Protein AF-A0AA39NUE6-F1 (afdb_monomer_lite)

Radius of gyration: 13.5 Å; chains: 1; bounding box: 31×27×40 Å

Organism: NCBI:txid153914

Secondary structure (DSSP, 8-state):
-----S-EEE-------S-PPEEEEPTTPPPPTTEEEEEEETTEEEEEESS---HHHHHHHHHHHHHHHPEEE-HHHHHHHS---

Sequence (85 aa):
MVHRFGAMVLSCRSFLEKDTVLYHLPEGTKLPSDLVCLHEHTHHYSIHCAVPMMLHELNTRITEFCHKYGEAMTNEEFEERYPFV

Foldseek 3Di:
DDDFDDWDWDWPPDDPDQDTKTWTAHTPQDQPPQWDWDDDDDNDIDIDGPDDDDPVVVVVSVVCSRVVGTDIDHPVRVCVVDPPD

InterPro domains:
  IPR041018 Tse2 ADP-ribosyltransferase toxin [PF18648] (14-78)

Structure (mmCIF, N/CA/C/O backbone):
data_AF-A0AA39NUE6-F1
#
_entry.id   AF-A0AA39NUE6-F1
#
loop_
_atom_site.group_PDB
_atom_site.id
_atom_site.type_symbol
_atom_site.label_atom_id
_atom_site.label_alt_id
_atom_site.label_comp_id
_atom_site.label_asym_id
_atom_site.label_entity_id
_atom_site.label_seq_id
_atom_site.pdbx_PDB_ins_code
_atom_site.Cartn_x
_atom_site.Cartn_y
_atom_site.Cartn_z
_atom_site.occupancy
_atom_site.B_iso_or_equiv
_atom_site.auth_seq_id
_atom_site.auth_comp_id
_atom_site.auth_asym_id
_atom_site.auth_atom_id
_atom_site.pdbx_PDB_model_num
ATOM 1 N N . MET A 1 1 ? -20.265 -9.670 -4.134 1.00 30.77 1 MET A N 1
ATOM 2 C CA . MET A 1 1 ? -19.705 -9.584 -5.497 1.00 30.77 1 MET A CA 1
ATOM 3 C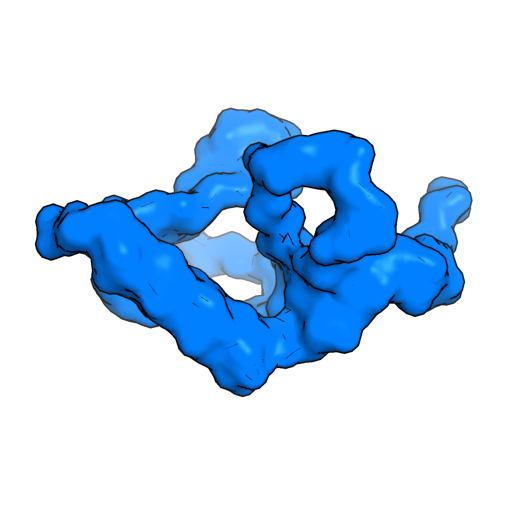 C . MET A 1 1 ? -18.204 -9.433 -5.329 1.00 30.77 1 MET A C 1
ATOM 5 O O . MET A 1 1 ? -17.780 -8.454 -4.736 1.00 30.77 1 MET A O 1
ATOM 9 N N . VAL A 1 2 ? -17.424 -10.466 -5.652 1.00 29.92 2 VAL A N 1
ATOM 10 C CA . VAL A 1 2 ? -15.972 -10.475 -5.409 1.00 29.92 2 VAL A CA 1
ATOM 11 C C . VAL A 1 2 ? -15.324 -9.873 -6.650 1.00 29.92 2 VAL A C 1
ATOM 13 O O . VAL A 1 2 ? -15.295 -10.522 -7.693 1.00 29.92 2 VAL A O 1
ATOM 16 N N . HIS A 1 3 ? -14.914 -8.608 -6.579 1.00 34.34 3 HIS A N 1
ATOM 17 C CA . HIS A 1 3 ? -14.192 -7.985 -7.682 1.00 34.34 3 HIS A CA 1
ATOM 18 C C . HIS A 1 3 ? -12.816 -8.649 -7.797 1.00 34.34 3 HIS A C 1
ATOM 20 O O . HIS A 1 3 ? -12.036 -8.671 -6.848 1.00 34.34 3 HIS A O 1
ATOM 26 N N . ARG A 1 4 ? -12.581 -9.269 -8.954 1.00 29.91 4 ARG A N 1
ATOM 27 C CA . ARG A 1 4 ? -11.277 -9.751 -9.403 1.00 29.91 4 ARG A CA 1
ATOM 28 C C . ARG A 1 4 ? -10.472 -8.532 -9.844 1.00 29.91 4 ARG A C 1
ATOM 30 O O . ARG A 1 4 ? -10.917 -7.819 -10.740 1.00 29.91 4 ARG A O 1
ATOM 37 N N . PHE A 1 5 ? -9.365 -8.252 -9.166 1.00 41.06 5 PHE A N 1
ATOM 38 C CA . PHE A 1 5 ? -8.529 -7.083 -9.433 1.00 41.06 5 PHE A CA 1
ATOM 39 C C . PHE A 1 5 ? -7.257 -7.523 -10.148 1.00 41.06 5 PHE A C 1
ATOM 41 O O . PHE A 1 5 ? -6.364 -8.065 -9.507 1.00 41.06 5 PHE A O 1
ATOM 48 N N . GLY A 1 6 ? -7.157 -7.265 -11.452 1.00 36.12 6 GLY A N 1
ATOM 49 C CA . GLY A 1 6 ? -5.859 -7.264 -12.125 1.00 36.12 6 GLY A CA 1
ATOM 50 C C . GLY A 1 6 ? -5.016 -6.115 -11.567 1.00 36.12 6 GLY A C 1
ATOM 51 O O . GLY A 1 6 ? -5.522 -5.001 -11.498 1.00 36.12 6 GLY A O 1
ATOM 52 N N . ALA A 1 7 ? -3.799 -6.423 -11.108 1.00 38.66 7 ALA A N 1
ATOM 53 C CA . ALA A 1 7 ? -2.751 -5.512 -10.623 1.00 38.66 7 ALA A CA 1
ATOM 54 C C . ALA A 1 7 ? -3.241 -4.185 -9.997 1.00 38.66 7 ALA A C 1
ATOM 56 O O . ALA A 1 7 ? -3.467 -3.191 -10.686 1.00 38.66 7 ALA A O 1
ATOM 57 N N . MET A 1 8 ? -3.348 -4.137 -8.666 1.00 45.72 8 MET A N 1
ATOM 58 C CA . MET A 1 8 ? -3.638 -2.889 -7.953 1.00 45.72 8 MET A CA 1
ATOM 59 C C . MET A 1 8 ? -2.332 -2.129 -7.699 1.00 45.72 8 MET A C 1
ATOM 61 O O . MET A 1 8 ? -1.448 -2.631 -7.006 1.00 45.72 8 MET A O 1
ATOM 65 N N . VAL A 1 9 ? -2.219 -0.919 -8.252 1.00 50.97 9 VAL A N 1
ATOM 66 C CA . VAL A 1 9 ? -1.097 -0.004 -8.000 1.00 50.97 9 VAL A CA 1
ATOM 67 C C . VAL A 1 9 ? -1.506 0.961 -6.895 1.00 50.97 9 VAL A C 1
ATOM 69 O O . VAL A 1 9 ? -2.362 1.822 -7.104 1.00 50.97 9 VAL A O 1
ATOM 72 N N . LEU A 1 10 ? -0.901 0.830 -5.711 1.00 53.47 10 LEU A N 1
ATOM 73 C CA . LEU A 1 10 ? -1.068 1.829 -4.659 1.00 53.47 10 LEU A CA 1
ATOM 74 C C . LEU A 1 10 ? -0.031 2.937 -4.859 1.00 53.47 10 LEU A C 1
ATOM 76 O O . LEU A 1 10 ? 1.143 2.777 -4.538 1.00 53.47 10 LEU A O 1
ATOM 80 N N . SER A 1 11 ? -0.482 4.064 -5.400 1.00 46.41 11 SER A N 1
ATOM 81 C CA . SER A 1 11 ? 0.294 5.299 -5.470 1.00 46.41 11 SER A CA 1
ATOM 82 C C . SER A 1 11 ? -0.080 6.163 -4.266 1.00 46.41 11 SER A C 1
ATOM 84 O O . SER A 1 11 ? -1.168 6.740 -4.229 1.00 46.41 11 SER A O 1
ATOM 86 N N . CYS A 1 12 ? 0.804 6.266 -3.270 1.00 42.72 12 CYS A N 1
ATOM 87 C CA . CYS A 1 12 ? 0.706 7.326 -2.265 1.00 42.72 12 CYS A CA 1
ATOM 88 C C . CYS A 1 12 ? 1.017 8.662 -2.956 1.00 42.72 12 CYS A C 1
ATOM 90 O O . CYS A 1 12 ? 2.152 9.132 -2.949 1.00 42.72 12 CYS A O 1
ATOM 92 N N . ARG A 1 13 ? 0.010 9.258 -3.611 1.00 41.00 13 ARG A N 1
ATOM 93 C CA . ARG A 1 13 ? 0.108 10.589 -4.221 1.00 41.00 13 ARG A CA 1
ATOM 94 C C . ARG A 1 13 ? 0.160 11.655 -3.138 1.00 41.00 13 ARG A C 1
ATOM 96 O O . ARG A 1 13 ? -0.836 12.297 -2.820 1.00 41.00 13 ARG A O 1
ATOM 103 N N . SER A 1 14 ? 1.356 11.912 -2.652 1.00 36.84 14 SER A N 1
ATOM 104 C CA . SER A 1 14 ? 1.690 13.221 -2.124 1.00 36.84 14 SER A CA 1
ATOM 105 C C . SER A 1 14 ? 3.113 13.546 -2.551 1.00 36.84 14 SER A C 1
ATOM 107 O O . SER A 1 14 ? 4.060 12.958 -2.050 1.00 36.84 14 SER A O 1
ATOM 109 N N . PHE A 1 15 ? 3.183 14.519 -3.462 1.00 38.19 15 PHE A N 1
ATOM 110 C CA . PHE A 1 15 ? 4.349 15.224 -3.996 1.00 38.19 15 PHE A CA 1
ATOM 111 C C . PHE A 1 15 ? 5.057 14.610 -5.212 1.00 38.19 15 PHE A C 1
ATOM 113 O O . PHE A 1 15 ? 5.447 13.451 -5.248 1.00 38.19 15 PHE A O 1
ATOM 120 N N . LEU A 1 16 ? 5.183 15.465 -6.233 1.00 42.53 16 LEU A N 1
ATOM 121 C CA . LEU A 1 16 ? 5.954 15.339 -7.472 1.00 42.53 16 LEU A CA 1
ATOM 122 C C . LEU A 1 16 ? 7.461 15.246 -7.175 1.00 42.53 16 LEU A C 1
ATOM 124 O O . LEU A 1 16 ? 8.247 16.072 -7.634 1.00 42.53 16 LEU A O 1
ATOM 128 N N . GLU A 1 17 ? 7.869 14.288 -6.358 1.00 47.28 17 GLU A N 1
ATOM 129 C CA . GLU A 1 17 ? 9.264 14.089 -5.995 1.00 47.28 17 GLU A CA 1
ATOM 130 C C . GLU A 1 17 ? 9.750 12.766 -6.575 1.00 47.28 17 GLU A C 1
ATOM 132 O O . GLU A 1 17 ? 9.005 11.792 -6.69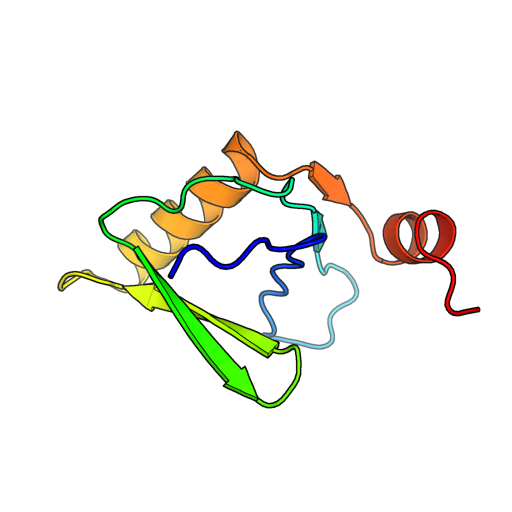1 1.00 47.28 17 GLU A O 1
ATOM 137 N N . LYS A 1 18 ? 11.014 12.766 -7.002 1.00 56.53 18 LYS A N 1
ATOM 138 C CA . LYS A 1 18 ? 11.687 11.706 -7.767 1.00 56.53 18 LYS A CA 1
ATOM 139 C C . LYS A 1 18 ? 11.737 10.335 -7.064 1.00 56.53 18 LYS A C 1
ATOM 141 O O . LYS A 1 18 ? 12.215 9.382 -7.666 1.00 56.53 18 LYS A O 1
ATOM 146 N N . ASP A 1 19 ? 11.174 10.221 -5.863 1.00 68.25 19 ASP A N 1
ATOM 147 C CA . ASP A 1 19 ? 11.298 9.086 -4.948 1.00 68.25 19 ASP A CA 1
ATOM 148 C C . ASP A 1 19 ? 9.940 8.408 -4.671 1.00 68.25 19 ASP A C 1
ATOM 150 O O . ASP A 1 19 ? 9.627 8.011 -3.549 1.00 68.25 19 ASP A O 1
ATOM 154 N N . THR A 1 20 ? 9.084 8.286 -5.691 1.00 78.62 20 THR A N 1
ATOM 155 C CA . THR A 1 20 ? 7.845 7.502 -5.563 1.00 78.62 20 THR A CA 1
ATOM 156 C C . THR A 1 20 ? 8.159 6.010 -5.650 1.00 78.62 20 THR A C 1
ATOM 158 O O . THR A 1 20 ? 8.654 5.541 -6.673 1.00 78.62 20 THR A O 1
ATOM 161 N N . VAL A 1 21 ? 7.812 5.256 -4.605 1.00 85.44 21 VAL A N 1
ATOM 162 C CA . VAL A 1 21 ? 7.828 3.787 -4.628 1.00 85.44 21 VAL A CA 1
ATOM 163 C C . VAL A 1 21 ? 6.459 3.286 -5.073 1.00 85.44 21 VAL A C 1
ATOM 165 O O . VAL A 1 21 ? 5.441 3.601 -4.451 1.00 85.44 21 VAL A O 1
ATOM 168 N N . LEU A 1 22 ? 6.432 2.497 -6.143 1.00 89.19 22 LEU A N 1
ATOM 169 C CA . LEU A 1 22 ? 5.242 1.794 -6.599 1.00 89.19 22 LEU A CA 1
ATOM 170 C C . LEU A 1 22 ? 5.190 0.423 -5.936 1.00 89.19 22 LEU A C 1
ATOM 172 O O . LEU A 1 22 ? 6.181 -0.296 -5.915 1.00 89.19 22 LEU A O 1
ATOM 176 N N . TYR A 1 23 ? 4.023 0.040 -5.428 1.00 92.12 23 TYR A N 1
ATOM 177 C CA . TYR A 1 23 ? 3.790 -1.324 -4.964 1.00 92.12 23 TYR A CA 1
ATOM 178 C C . TYR A 1 23 ? 2.857 -2.040 -5.928 1.00 92.12 23 TYR A C 1
ATOM 180 O O . TYR A 1 23 ? 1.710 -1.622 -6.113 1.00 92.12 23 TYR A O 1
ATOM 188 N N . HIS A 1 24 ? 3.341 -3.131 -6.517 1.00 90.25 24 HIS A N 1
ATOM 189 C CA . HIS A 1 24 ? 2.513 -4.063 -7.266 1.00 90.25 24 HIS A CA 1
ATOM 190 C C . HIS A 1 24 ? 1.904 -5.089 -6.306 1.00 90.25 24 HIS A C 1
ATOM 192 O O . HIS A 1 24 ? 2.617 -5.878 -5.684 1.00 90.25 24 HIS A O 1
ATOM 198 N N . LEU A 1 25 ? 0.577 -5.073 -6.178 1.00 90.56 25 LEU A N 1
ATOM 199 C CA . LEU A 1 25 ? -0.169 -6.024 -5.358 1.00 90.56 25 LEU A CA 1
ATOM 200 C C . LEU A 1 25 ? -0.762 -7.133 -6.242 1.00 90.56 25 LEU A C 1
ATOM 202 O O . LEU A 1 25 ? -1.548 -6.821 -7.145 1.00 90.56 25 LEU A O 1
ATOM 206 N N . PRO A 1 26 ? -0.448 -8.419 -5.980 1.00 90.00 26 PRO A N 1
ATOM 207 C CA . PRO A 1 26 ? -1.029 -9.532 -6.723 1.00 90.00 26 PRO A CA 1
ATOM 208 C C . PRO A 1 26 ? -2.558 -9.570 -6.633 1.00 90.00 26 PRO A C 1
ATOM 210 O O . PRO A 1 26 ? -3.147 -9.260 -5.589 1.00 90.00 26 PRO A O 1
ATOM 213 N N . GLU A 1 27 ? -3.205 -10.025 -7.707 1.00 87.94 27 GLU A N 1
ATOM 214 C CA . GLU A 1 27 ? -4.650 -10.257 -7.716 1.00 87.94 27 GLU A CA 1
ATOM 215 C C . GLU A 1 27 ? -5.065 -11.192 -6.568 1.00 87.94 27 GLU A C 1
ATOM 217 O O . GLU A 1 27 ? -4.433 -12.214 -6.300 1.00 87.94 27 GLU A O 1
ATOM 222 N N . GLY A 1 28 ? -6.158 -10.846 -5.885 1.00 89.75 28 GLY A N 1
ATOM 223 C CA . GLY A 1 28 ? -6.688 -11.636 -4.772 1.00 89.75 28 GLY A CA 1
ATOM 224 C C . GLY A 1 28 ? -6.006 -11.379 -3.426 1.00 89.75 28 GLY A C 1
ATOM 225 O O . GLY A 1 28 ? -6.390 -12.002 -2.431 1.00 89.75 28 GLY A O 1
ATOM 226 N N . THR A 1 29 ? -5.049 -10.445 -3.361 1.00 92.62 29 THR A N 1
ATOM 227 C CA . THR A 1 29 ? -4.486 -9.971 -2.091 1.00 92.62 29 THR A CA 1
ATOM 228 C C . THR A 1 29 ? -5.603 -9.462 -1.183 1.00 92.62 29 THR A C 1
ATOM 230 O O . THR A 1 29 ? -6.381 -8.579 -1.545 1.00 92.62 29 THR A O 1
ATOM 233 N N . LYS A 1 30 ? -5.700 -10.041 0.017 1.00 93.06 30 LYS A N 1
ATOM 234 C CA . LYS A 1 30 ? -6.723 -9.665 0.994 1.00 93.06 30 LYS A CA 1
ATOM 235 C C . LYS A 1 30 ? -6.283 -8.426 1.756 1.00 93.06 30 LYS A C 1
ATOM 237 O O . LYS A 1 30 ? -5.257 -8.451 2.433 1.00 93.06 30 LYS A O 1
ATOM 242 N N . LEU A 1 31 ? -7.102 -7.384 1.689 1.00 92.62 31 LEU A N 1
ATOM 243 C CA . LEU A 1 31 ? -6.925 -6.196 2.507 1.00 92.62 31 LEU A CA 1
ATOM 244 C C . LEU A 1 31 ? -7.151 -6.542 3.998 1.00 92.62 31 LEU A C 1
ATOM 246 O O . LEU A 1 31 ? -8.044 -7.344 4.300 1.00 92.62 31 LEU A O 1
ATOM 250 N N . PRO A 1 32 ? -6.359 -5.979 4.930 1.00 94.75 32 PRO A N 1
ATOM 251 C CA . PRO A 1 32 ? -6.623 -6.065 6.362 1.00 94.75 32 PRO A CA 1
ATOM 252 C C . PRO A 1 32 ? -8.051 -5.629 6.698 1.00 94.75 32 PRO A C 1
ATOM 254 O O . PRO A 1 32 ? -8.584 -4.711 6.083 1.00 94.75 32 PRO A O 1
ATOM 257 N N . SER A 1 33 ? -8.682 -6.283 7.675 1.00 95.94 33 SER A N 1
ATOM 258 C CA . SER A 1 33 ? -10.091 -6.034 8.022 1.00 95.94 33 SER A CA 1
ATOM 259 C C . SER A 1 33 ? -10.354 -4.651 8.628 1.00 95.94 33 SER A C 1
ATOM 261 O O . SER A 1 33 ? -11.505 -4.240 8.729 1.00 95.94 33 SER A O 1
ATOM 263 N N . ASP A 1 34 ? -9.305 -3.962 9.076 1.00 96.06 34 ASP A N 1
ATOM 264 C CA . ASP A 1 34 ? -9.327 -2.594 9.598 1.00 96.06 34 ASP A CA 1
ATOM 265 C C . ASP A 1 34 ? -9.108 -1.527 8.507 1.00 96.06 34 ASP A C 1
ATOM 267 O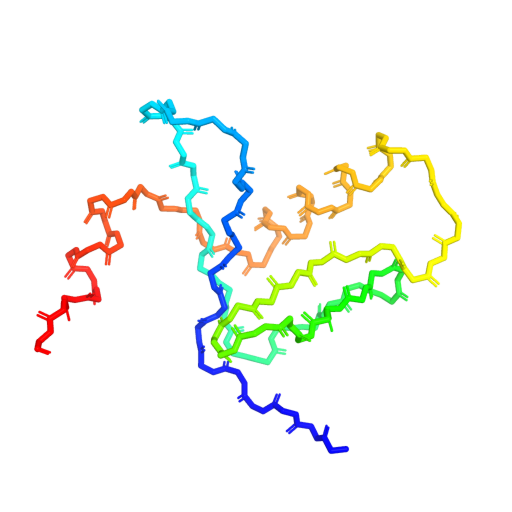 O . ASP A 1 34 ? -9.182 -0.331 8.797 1.00 96.06 34 ASP A O 1
ATOM 271 N N . LEU A 1 35 ? -8.921 -1.941 7.250 1.00 95.50 35 LEU A N 1
ATOM 272 C CA . LEU A 1 35 ? -8.825 -1.078 6.076 1.00 95.50 35 LEU A CA 1
ATOM 273 C C . LEU A 1 35 ? -9.951 -1.387 5.078 1.00 95.50 35 LEU A C 1
ATOM 275 O O . LEU A 1 35 ? -10.465 -2.502 5.000 1.00 95.50 35 LEU A O 1
ATOM 279 N N . VAL A 1 36 ? -10.327 -0.391 4.280 1.00 94.75 36 VAL A N 1
ATOM 280 C CA . VAL A 1 36 ? -11.298 -0.532 3.188 1.00 94.75 36 VAL A CA 1
ATOM 281 C C . VAL A 1 36 ? -10.739 0.081 1.912 1.00 94.75 36 VAL A C 1
ATOM 283 O O . VAL A 1 36 ? -10.080 1.115 1.952 1.00 94.75 36 VAL A O 1
ATOM 286 N N . CYS A 1 37 ? -10.993 -0.563 0.775 1.00 91.94 37 CYS A N 1
ATOM 287 C CA . CYS A 1 37 ? -10.660 -0.035 -0.540 1.00 91.94 37 CYS A CA 1
ATOM 288 C C . CYS A 1 37 ? -11.934 0.506 -1.191 1.00 91.94 37 CYS A C 1
ATOM 290 O O . CYS A 1 37 ? -12.895 -0.241 -1.394 1.00 91.94 37 CYS A O 1
ATOM 292 N N . LEU A 1 38 ? -11.955 1.805 -1.470 1.00 89.31 38 LEU A N 1
ATOM 293 C CA . LEU A 1 38 ? -13.073 2.490 -2.098 1.00 89.31 38 LEU A CA 1
ATOM 294 C C . LEU A 1 38 ? -12.775 2.692 -3.578 1.00 89.31 38 LEU A C 1
ATOM 296 O O . LEU A 1 38 ? -11.668 3.062 -3.964 1.00 89.31 38 LEU A O 1
ATOM 300 N N . HIS A 1 39 ? -13.779 2.436 -4.412 1.00 88.31 39 HIS A N 1
ATOM 301 C CA . HIS A 1 39 ? -13.727 2.787 -5.824 1.00 88.31 39 HIS A CA 1
ATOM 302 C C . HIS A 1 39 ? -14.093 4.261 -5.970 1.00 88.31 39 HIS A C 1
ATOM 304 O O . HIS A 1 39 ? -15.207 4.646 -5.617 1.00 88.31 39 HIS A O 1
ATOM 310 N N . GLU A 1 40 ? -13.160 5.079 -6.455 1.00 81.50 40 GLU A N 1
ATOM 311 C CA . GLU A 1 40 ? -13.385 6.519 -6.601 1.00 81.50 40 GLU A CA 1
ATOM 312 C C . GLU A 1 40 ? -13.929 6.852 -7.990 1.00 81.50 40 GLU A C 1
ATOM 314 O O . GLU A 1 40 ? -15.095 7.211 -8.152 1.00 81.50 40 GLU A O 1
ATOM 319 N N . HIS A 1 41 ? -13.074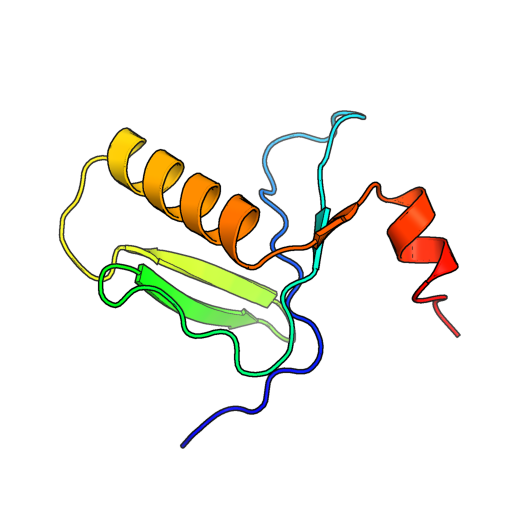 6.737 -9.012 1.00 81.38 41 HIS A N 1
ATOM 320 C CA . HIS A 1 41 ? -13.410 7.098 -10.383 1.00 81.38 41 HIS A CA 1
ATOM 321 C C . HIS A 1 41 ? -12.572 6.325 -11.406 1.00 81.38 41 HIS A C 1
ATOM 323 O O . HIS A 1 41 ? -11.340 6.294 -11.346 1.00 81.38 41 HIS A O 1
ATOM 329 N N . THR A 1 42 ? -13.242 5.771 -12.419 1.00 83.38 42 THR A N 1
ATOM 330 C CA . THR A 1 42 ? -12.620 4.988 -13.497 1.00 83.38 42 THR A CA 1
ATOM 331 C C . THR A 1 42 ? -11.812 3.810 -12.933 1.00 83.38 42 THR A C 1
ATOM 333 O O . THR A 1 42 ? -12.417 2.877 -12.414 1.00 83.38 42 THR A O 1
ATOM 336 N N . HIS A 1 43 ? -10.478 3.852 -12.984 1.00 79.50 43 HIS A N 1
ATOM 337 C CA . HIS A 1 43 ? -9.588 2.806 -12.465 1.00 79.50 43 HIS A CA 1
ATOM 338 C C . HIS A 1 43 ? -8.837 3.244 -11.197 1.00 79.50 43 HIS A C 1
ATOM 340 O O . HIS A 1 43 ? -7.857 2.613 -10.813 1.00 79.50 43 HIS A O 1
ATOM 3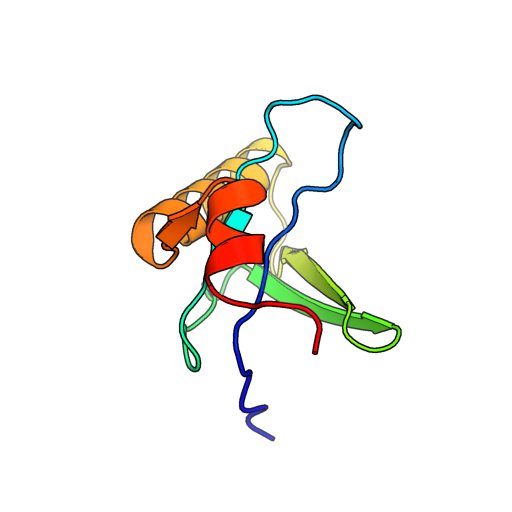46 N N . HIS A 1 44 ? -9.274 4.332 -10.555 1.00 82.75 44 HIS A N 1
ATOM 347 C CA . HIS A 1 44 ? -8.679 4.818 -9.316 1.00 82.75 44 HIS A CA 1
ATOM 348 C C . HIS A 1 44 ? -9.421 4.266 -8.106 1.00 82.75 44 HIS A C 1
ATOM 350 O O . HIS A 1 44 ? -10.656 4.281 -8.037 1.00 82.75 44 HIS A O 1
ATOM 356 N N . TYR A 1 45 ? -8.627 3.808 -7.148 1.00 87.94 45 TYR A N 1
ATOM 357 C CA . TYR A 1 45 ? -9.077 3.278 -5.878 1.00 87.94 45 TYR A CA 1
ATOM 358 C C . TYR A 1 45 ? -8.283 3.935 -4.758 1.00 87.94 45 TYR A C 1
ATOM 360 O O . TYR A 1 45 ? -7.092 4.207 -4.917 1.00 87.94 45 TYR A O 1
ATOM 368 N N . SER A 1 46 ? -8.925 4.134 -3.617 1.00 88.25 46 SER A N 1
ATOM 369 C CA . SER A 1 46 ? -8.294 4.672 -2.416 1.00 88.25 46 SER A CA 1
ATOM 370 C C . SER A 1 46 ? -8.424 3.704 -1.254 1.00 88.25 46 SER A C 1
ATOM 372 O O . SER A 1 46 ? -9.406 2.970 -1.132 1.00 88.25 46 SER A O 1
ATOM 374 N N . ILE A 1 47 ? -7.406 3.676 -0.393 1.00 91.00 47 ILE A N 1
ATOM 375 C CA . ILE A 1 47 ? -7.432 2.911 0.854 1.00 91.00 47 ILE A CA 1
ATOM 376 C C . ILE A 1 47 ? -7.772 3.861 1.997 1.00 91.00 47 ILE A C 1
ATOM 378 O O . ILE A 1 47 ? -7.137 4.897 2.170 1.00 91.00 47 ILE A O 1
ATOM 382 N N . HIS A 1 48 ? -8.773 3.482 2.779 1.00 91.94 48 HIS A N 1
ATOM 383 C CA . HIS A 1 48 ? -9.283 4.227 3.920 1.00 91.94 48 HIS A CA 1
ATOM 384 C C . HIS A 1 48 ? -9.298 3.338 5.165 1.00 91.94 48 HIS A C 1
ATOM 386 O O . HIS A 1 48 ? -9.219 2.110 5.081 1.00 91.94 48 HIS A O 1
ATOM 392 N N . CYS A 1 49 ? -9.446 3.955 6.334 1.00 95.12 49 CYS A N 1
ATOM 393 C CA . CYS A 1 49 ? -9.725 3.231 7.565 1.00 95.12 49 CYS A CA 1
ATOM 394 C C . CYS A 1 49 ? -11.155 2.652 7.547 1.00 95.12 49 CYS A C 1
ATOM 396 O O . CYS A 1 49 ? -12.110 3.333 7.176 1.00 95.12 49 CYS A O 1
ATOM 398 N N . ALA A 1 50 ? -11.309 1.389 7.954 1.00 96.00 50 ALA A N 1
ATOM 399 C CA . ALA A 1 50 ? -12.618 0.756 8.171 1.00 96.00 50 ALA A CA 1
ATOM 400 C C . ALA A 1 50 ? -13.099 0.891 9.627 1.00 96.00 50 ALA A C 1
ATOM 402 O O . ALA A 1 50 ? -14.260 0.628 9.941 1.00 96.00 50 ALA A O 1
ATOM 403 N N . VAL A 1 51 ? -12.198 1.303 10.519 1.00 96.50 51 VAL A N 1
ATOM 404 C CA . VAL A 1 51 ? -12.442 1.550 11.942 1.00 96.50 51 VAL A CA 1
ATOM 405 C C . VAL A 1 51 ? -11.779 2.869 12.353 1.00 96.50 51 VAL A C 1
ATOM 407 O O . VAL A 1 51 ? -10.813 3.280 11.706 1.00 96.50 51 VAL A O 1
ATOM 410 N N . PRO A 1 52 ? -12.250 3.548 13.414 1.00 97.62 52 PRO A N 1
ATOM 411 C CA . PRO A 1 52 ? -11.570 4.729 13.936 1.00 97.62 52 PRO A CA 1
ATOM 412 C C . PRO A 1 52 ? -10.112 4.417 14.298 1.00 97.62 52 PRO A C 1
ATOM 414 O O . PRO A 1 52 ? -9.849 3.485 15.054 1.00 97.62 52 PRO A O 1
ATOM 417 N N . MET A 1 53 ? -9.181 5.203 13.759 1.00 96.06 53 MET A N 1
ATOM 418 C CA . MET A 1 53 ? -7.746 5.110 14.032 1.00 96.06 53 MET A CA 1
ATOM 419 C C . MET A 1 53 ? -7.081 6.473 13.819 1.00 96.06 53 MET A C 1
ATOM 421 O O . MET A 1 53 ? -7.595 7.328 13.094 1.00 96.06 53 MET A O 1
ATOM 425 N N . MET A 1 54 ? -5.935 6.675 14.453 1.00 95.81 54 MET A N 1
ATOM 426 C CA . MET A 1 54 ? -5.086 7.843 14.276 1.00 95.81 54 MET A CA 1
ATOM 427 C C . MET A 1 54 ? -4.362 7.783 12.927 1.00 95.81 54 MET A C 1
ATOM 429 O O . MET A 1 54 ? -4.085 6.713 12.387 1.00 95.81 54 MET A O 1
ATOM 433 N N . LEU A 1 55 ? -3.967 8.946 12.407 1.00 92.19 55 LEU A N 1
ATOM 434 C CA . LEU A 1 55 ? -3.259 9.035 11.125 1.00 92.19 55 LEU A CA 1
ATOM 435 C C . LEU A 1 55 ? -1.971 8.192 11.088 1.00 92.19 55 LEU A C 1
ATOM 437 O O . LEU A 1 55 ? -1.685 7.544 10.086 1.00 92.19 55 LEU A O 1
ATOM 441 N N . HIS A 1 56 ? -1.197 8.179 12.176 1.00 93.38 56 HIS A N 1
ATOM 442 C CA . HIS A 1 56 ? 0.039 7.396 12.227 1.00 93.38 56 HIS A CA 1
ATOM 443 C C . HIS A 1 56 ? -0.233 5.886 12.186 1.00 93.38 56 HIS A C 1
ATOM 445 O O . HIS A 1 56 ? 0.507 5.164 11.530 1.00 93.38 56 HIS A O 1
ATOM 451 N N . GLU A 1 57 ? -1.318 5.419 12.812 1.00 94.56 57 GLU A N 1
ATOM 452 C CA . GLU A 1 57 ? -1.729 4.013 12.775 1.00 94.56 57 GLU A CA 1
ATOM 453 C C . GLU A 1 57 ? -2.123 3.611 11.354 1.00 94.56 57 GLU A C 1
ATOM 455 O O . GLU A 1 57 ? -1.654 2.588 10.860 1.00 94.56 57 GLU A O 1
ATOM 460 N N . LEU A 1 58 ? -2.905 4.451 10.663 1.00 92.38 58 LEU A N 1
ATOM 461 C CA . LEU A 1 58 ? -3.261 4.235 9.259 1.00 92.38 58 LEU A CA 1
ATOM 462 C C . LEU A 1 58 ? -2.012 4.126 8.373 1.00 92.38 58 LEU A C 1
ATOM 464 O O . LEU A 1 58 ? -1.883 3.177 7.600 1.00 92.38 58 LEU A O 1
ATOM 468 N N . ASN A 1 59 ? -1.066 5.058 8.521 1.00 92.69 59 ASN A N 1
ATOM 469 C CA . ASN A 1 59 ? 0.181 5.050 7.756 1.00 92.69 59 ASN A CA 1
ATOM 470 C C . ASN A 1 59 ? 1.004 3.785 8.024 1.00 92.69 59 ASN A C 1
ATOM 472 O O . ASN A 1 59 ? 1.485 3.153 7.081 1.00 92.69 59 ASN A O 1
ATOM 476 N N . THR A 1 60 ? 1.136 3.383 9.291 1.00 93.94 60 THR A N 1
ATOM 477 C CA . THR A 1 60 ? 1.824 2.144 9.665 1.00 93.94 60 THR A CA 1
ATOM 478 C C . THR A 1 60 ? 1.134 0.929 9.049 1.00 93.94 60 THR A C 1
ATOM 480 O O . THR A 1 60 ? 1.807 0.119 8.418 1.00 93.94 60 THR A O 1
ATOM 483 N N . ARG A 1 61 ? -0.198 0.829 9.136 1.00 94.56 61 ARG A N 1
ATOM 484 C CA . ARG A 1 61 ? -0.970 -0.291 8.571 1.00 94.56 61 ARG A CA 1
ATOM 485 C C . ARG A 1 61 ? -0.810 -0.420 7.063 1.00 94.56 61 ARG A C 1
ATOM 487 O O . ARG A 1 61 ? -0.585 -1.524 6.570 1.00 94.56 61 ARG A O 1
ATOM 494 N N . ILE A 1 62 ? -0.908 0.690 6.334 1.00 93.56 62 ILE A N 1
ATOM 495 C CA . ILE A 1 62 ? -0.723 0.700 4.878 1.00 93.56 62 ILE A CA 1
ATOM 496 C C . ILE A 1 62 ? 0.714 0.298 4.526 1.00 93.56 62 ILE A C 1
ATOM 498 O O . ILE A 1 62 ? 0.914 -0.543 3.654 1.00 93.56 62 ILE A O 1
ATOM 502 N N . THR A 1 63 ? 1.706 0.835 5.241 1.00 92.62 63 THR A N 1
ATOM 503 C CA . THR A 1 63 ? 3.124 0.511 5.018 1.00 92.62 63 THR A CA 1
ATOM 504 C C . THR A 1 63 ? 3.399 -0.975 5.248 1.00 92.62 63 THR A C 1
ATOM 506 O O . THR A 1 63 ? 3.992 -1.635 4.398 1.00 92.62 63 THR A O 1
ATOM 509 N N . GLU A 1 64 ? 2.920 -1.535 6.362 1.00 94.94 64 GLU A N 1
ATOM 510 C CA . GLU A 1 64 ? 3.047 -2.963 6.675 1.00 94.94 64 GLU A CA 1
ATOM 511 C C . GLU A 1 64 ? 2.362 -3.842 5.626 1.00 94.94 64 GLU A C 1
ATOM 513 O O . GLU A 1 64 ? 2.915 -4.862 5.213 1.00 94.94 64 GLU A O 1
ATOM 518 N N . PHE A 1 65 ? 1.166 -3.452 5.179 1.00 94.38 65 PHE A N 1
ATOM 519 C CA . PHE A 1 65 ? 0.434 -4.161 4.137 1.00 94.38 65 PHE A CA 1
ATOM 520 C C . PHE A 1 65 ? 1.223 -4.196 2.821 1.00 94.38 65 PHE A C 1
ATOM 522 O O . PHE A 1 65 ? 1.417 -5.275 2.256 1.00 94.38 65 PHE A O 1
ATOM 529 N N . CYS A 1 66 ? 1.733 -3.046 2.378 1.00 93.56 66 CYS A N 1
ATOM 530 C CA . CYS A 1 66 ? 2.543 -2.933 1.169 1.00 93.56 66 CYS A CA 1
ATOM 531 C C . CYS A 1 66 ? 3.853 -3.721 1.275 1.00 93.56 66 CYS A C 1
ATOM 533 O O . CYS A 1 66 ? 4.172 -4.468 0.361 1.00 93.56 66 CYS A O 1
ATOM 535 N N . HIS A 1 67 ? 4.575 -3.642 2.395 1.00 93.00 67 HIS A N 1
ATOM 536 C CA . HIS A 1 67 ? 5.806 -4.417 2.590 1.00 93.00 67 HIS A CA 1
ATOM 537 C C . HIS A 1 67 ? 5.563 -5.929 2.639 1.00 93.00 67 HIS A C 1
ATOM 539 O O . HIS A 1 67 ? 6.429 -6.710 2.253 1.00 93.00 67 HIS A O 1
ATOM 545 N N . LYS A 1 68 ? 4.408 -6.359 3.157 1.00 95.00 68 LYS A N 1
ATOM 546 C CA . LYS A 1 68 ? 4.106 -7.781 3.332 1.00 95.00 68 LYS A CA 1
ATOM 547 C C . LYS A 1 68 ? 3.616 -8.451 2.052 1.00 95.00 68 LYS A C 1
ATOM 549 O O . LYS A 1 68 ? 3.926 -9.620 1.836 1.00 95.00 68 LYS A O 1
ATOM 554 N N . TYR A 1 69 ? 2.797 -7.758 1.265 1.00 93.81 69 TYR A N 1
ATOM 555 C CA . TYR A 1 69 ? 2.109 -8.356 0.116 1.00 93.81 69 TYR A CA 1
ATOM 556 C C . TYR A 1 69 ? 2.452 -7.703 -1.221 1.00 93.81 69 TYR A C 1
ATOM 558 O O . TYR A 1 69 ? 2.128 -8.270 -2.262 1.00 93.81 69 TYR A O 1
ATOM 566 N N . GLY A 1 70 ? 3.058 -6.520 -1.200 1.00 91.62 70 GLY A N 1
ATOM 567 C CA . GLY A 1 70 ? 3.444 -5.791 -2.395 1.00 91.62 70 GLY A CA 1
ATOM 568 C C . GLY A 1 70 ? 4.875 -6.089 -2.814 1.00 91.62 70 GLY A C 1
ATOM 569 O O . GLY A 1 70 ? 5.760 -6.320 -1.993 1.00 91.62 70 GLY A O 1
ATOM 570 N N . GLU A 1 71 ? 5.098 -6.033 -4.118 1.00 93.50 71 GLU A N 1
ATOM 571 C CA . GLU A 1 71 ? 6.425 -5.918 -4.707 1.00 93.50 71 GLU A CA 1
ATOM 572 C C . GLU A 1 71 ? 6.732 -4.432 -4.910 1.00 93.50 71 GLU A C 1
ATOM 574 O O . GLU A 1 71 ? 6.011 -3.751 -5.641 1.00 93.50 71 GLU A O 1
ATOM 579 N N . ALA A 1 72 ? 7.764 -3.924 -4.233 1.00 91.62 72 ALA A N 1
ATOM 580 C CA . ALA A 1 72 ? 8.232 -2.553 -4.409 1.00 91.62 72 ALA A CA 1
ATOM 581 C C . ALA A 1 72 ? 8.980 -2.417 -5.739 1.00 91.62 72 ALA A C 1
ATOM 583 O O . ALA A 1 72 ? 9.834 -3.243 -6.054 1.00 91.62 72 ALA A O 1
ATOM 584 N N . MET A 1 73 ? 8.667 -1.369 -6.493 1.00 90.12 73 MET A N 1
ATOM 585 C CA . MET A 1 73 ? 9.246 -1.074 -7.798 1.00 90.12 73 MET A CA 1
ATOM 586 C C . MET A 1 73 ? 9.400 0.439 -7.978 1.00 90.12 73 MET A C 1
ATOM 588 O O . MET A 1 73 ? 8.664 1.244 -7.399 1.00 90.12 73 MET A O 1
ATOM 592 N N . THR A 1 74 ? 10.344 0.827 -8.819 1.00 89.56 74 THR A N 1
ATOM 593 C CA . THR A 1 74 ? 10.477 2.179 -9.364 1.00 89.56 74 THR A CA 1
ATOM 594 C C . THR A 1 74 ? 9.477 2.408 -10.505 1.00 89.56 74 THR A C 1
ATOM 596 O O . THR A 1 74 ? 8.865 1.468 -11.019 1.00 89.56 74 THR A O 1
ATOM 599 N N . ASN A 1 75 ? 9.309 3.667 -10.928 1.00 84.62 75 ASN A N 1
ATOM 600 C CA . ASN A 1 75 ? 8.523 3.976 -12.129 1.00 84.62 75 ASN A CA 1
ATOM 601 C C . ASN A 1 75 ? 9.126 3.324 -13.386 1.00 84.62 75 ASN A C 1
ATOM 603 O O . ASN A 1 75 ? 8.375 2.772 -14.181 1.00 84.62 75 ASN A O 1
ATOM 607 N N . GLU A 1 76 ? 10.457 3.326 -13.533 1.00 88.44 76 GLU A N 1
ATOM 608 C CA . GLU A 1 76 ? 11.148 2.716 -14.682 1.00 88.44 76 GLU A CA 1
ATOM 609 C C . GLU A 1 76 ? 10.879 1.204 -14.756 1.00 88.44 76 GLU A C 1
ATOM 611 O O . GLU A 1 76 ? 10.434 0.706 -15.787 1.00 88.44 76 GLU A O 1
ATOM 616 N N . GLU A 1 77 ? 11.032 0.478 -13.641 1.00 90.50 77 GLU A N 1
ATOM 617 C CA . GLU A 1 77 ? 10.734 -0.964 -13.574 1.00 90.50 77 GLU A CA 1
ATOM 618 C C . GLU A 1 77 ? 9.260 -1.273 -13.871 1.00 90.50 77 GLU A C 1
ATOM 620 O O . GLU A 1 77 ? 8.940 -2.302 -14.473 1.00 90.50 77 GLU A O 1
ATOM 625 N N . PHE A 1 78 ? 8.346 -0.396 -13.444 1.00 88.00 78 PHE A N 1
ATOM 626 C CA . PHE A 1 78 ? 6.927 -0.532 -13.756 1.00 88.00 78 PHE A CA 1
ATOM 627 C C . PHE A 1 78 ? 6.660 -0.344 -15.253 1.00 88.00 78 PHE A C 1
ATOM 629 O O . PHE A 1 78 ? 5.967 -1.169 -15.847 1.00 88.00 78 PHE A O 1
ATOM 636 N N . GLU A 1 79 ? 7.208 0.712 -15.858 1.00 87.44 79 GLU A N 1
ATOM 637 C CA . GLU A 1 79 ? 7.034 1.028 -17.280 1.00 87.44 79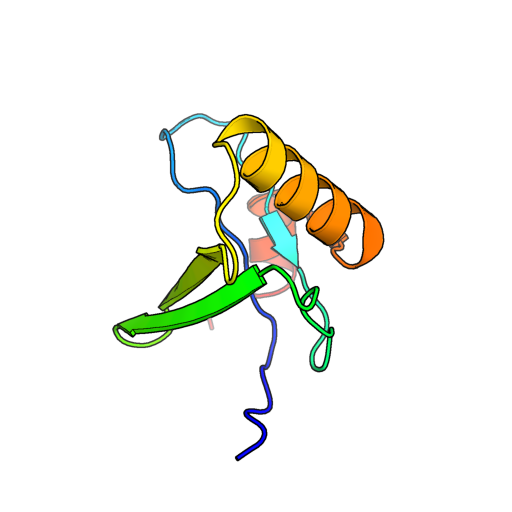 GLU A CA 1
ATOM 638 C C . GLU A 1 79 ? 7.635 -0.052 -18.191 1.00 87.44 79 GLU A C 1
ATOM 640 O O . GLU A 1 79 ? 7.009 -0.430 -19.182 1.00 87.44 79 GLU A O 1
ATOM 645 N N . GLU A 1 80 ? 8.798 -0.609 -17.836 1.00 90.81 80 GLU A N 1
ATOM 646 C CA . GLU A 1 80 ? 9.403 -1.732 -18.564 1.00 90.81 80 GLU A CA 1
ATOM 647 C C . GLU A 1 80 ? 8.545 -3.002 -18.491 1.00 90.81 80 GLU A C 1
ATOM 649 O O . GLU A 1 80 ? 8.416 -3.737 -19.474 1.00 90.81 80 GLU A O 1
ATOM 654 N N . ARG A 1 81 ? 7.949 -3.276 -17.325 1.00 90.56 81 ARG A N 1
ATOM 655 C CA . ARG A 1 81 ? 7.144 -4.482 -17.097 1.00 90.56 81 ARG A CA 1
ATOM 656 C C . ARG A 1 81 ? 5.749 -4.389 -17.711 1.00 90.56 81 ARG A C 1
ATOM 658 O O . ARG A 1 81 ? 5.215 -5.402 -18.165 1.00 90.56 81 ARG A O 1
ATOM 665 N N . TYR A 1 82 ? 5.163 -3.196 -17.713 1.00 86.06 82 TYR A N 1
ATOM 666 C CA . TYR A 1 82 ? 3.807 -2.926 -18.186 1.00 86.06 82 TYR A CA 1
ATOM 667 C C . TYR A 1 82 ? 3.811 -1.790 -19.219 1.00 86.06 82 TYR A C 1
ATOM 669 O O . TYR A 1 82 ? 3.297 -0.703 -18.943 1.00 86.06 82 TYR A O 1
ATOM 677 N N . PRO A 1 83 ? 4.378 -2.021 -20.416 1.00 80.88 83 PRO A N 1
ATOM 678 C CA . PRO A 1 83 ? 4.461 -0.991 -21.439 1.00 80.88 83 PRO A CA 1
ATOM 679 C C . PRO A 1 83 ? 3.062 -0.558 -21.892 1.00 80.88 83 PRO A C 1
ATOM 681 O O . PRO A 1 83 ? 2.180 -1.390 -22.121 1.00 80.88 83 PRO A O 1
ATOM 684 N N . PHE A 1 84 ? 2.867 0.753 -22.047 1.00 67.56 84 PHE A N 1
ATOM 685 C CA . PHE A 1 84 ? 1.664 1.324 -22.648 1.00 67.56 84 PHE A CA 1
ATOM 686 C C . PHE A 1 84 ? 1.668 1.006 -24.149 1.00 67.56 84 PHE A C 1
ATOM 688 O O . PHE A 1 84 ? 2.296 1.715 -24.934 1.00 67.56 84 PHE A O 1
ATOM 695 N N . VAL A 1 85 ? 1.037 -0.107 -24.526 1.00 57.09 85 VAL A N 1
ATOM 696 C CA . VAL A 1 85 ? 0.833 -0.500 -25.931 1.00 57.09 85 VAL A CA 1
ATOM 697 C C . VAL A 1 85 ? -0.320 0.282 -26.544 1.00 57.09 85 VAL A C 1
ATOM 699 O O . VAL A 1 85 ? -1.365 0.407 -25.864 1.00 57.09 85 VAL A O 1
#

pLDDT: mean 79.38, std 21.03, range [29.91, 97.62]